Protein AF-A0AAV8XDF9-F1 (afdb_monomer_lite)

Organism: NCBI:txid1586634

Radius of gyration: 26.45 Å; chains: 1; bounding box: 62×45×67 Å

pLDDT: mean 81.75, std 11.83, range [53.84, 97.62]

Structure (mmCIF, N/CA/C/O backbone):
data_AF-A0AAV8XDF9-F1
#
_entry.id   AF-A0AAV8XDF9-F1
#
loop_
_atom_site.group_PDB
_atom_site.id
_atom_site.type_symbol
_atom_site.label_atom_id
_atom_site.label_alt_id
_atom_site.label_comp_id
_atom_site.label_asym_id
_atom_site.label_entity_id
_atom_site.label_seq_id
_atom_site.pdbx_PDB_ins_code
_atom_site.Cartn_x
_atom_site.Cartn_y
_atom_site.Cartn_z
_atom_site.occupancy
_atom_site.B_iso_or_equiv
_atom_site.auth_seq_id
_atom_site.auth_comp_id
_atom_site.auth_asym_id
_atom_site.auth_atom_id
_atom_site.pdbx_PDB_model_num
ATOM 1 N N . MET A 1 1 ? -19.903 24.863 44.325 1.00 54.72 1 MET A N 1
ATOM 2 C CA . MET A 1 1 ? -20.128 26.023 43.432 1.00 54.72 1 MET A CA 1
ATOM 3 C C . MET A 1 1 ? -18.917 26.132 42.519 1.00 54.72 1 MET A C 1
ATOM 5 O O . MET A 1 1 ? -17.814 25.913 43.004 1.00 54.72 1 MET A O 1
ATOM 9 N N . GLY A 1 2 ? -19.120 26.342 41.220 1.00 64.00 2 GLY A N 1
ATOM 10 C CA . GLY A 1 2 ? -18.062 26.521 40.225 1.00 64.00 2 GLY A CA 1
ATOM 11 C C . GLY A 1 2 ? -17.432 27.914 40.288 1.00 64.00 2 GLY A C 1
ATOM 12 O O . GLY A 1 2 ? -17.914 28.794 41.000 1.00 64.00 2 GLY A O 1
ATOM 13 N N . ARG A 1 3 ? -16.336 28.101 39.542 1.00 63.19 3 ARG A N 1
ATOM 14 C CA . ARG A 1 3 ? -15.512 29.327 39.533 1.00 63.19 3 ARG A CA 1
ATOM 15 C C . ARG A 1 3 ? -16.276 30.581 39.071 1.00 63.19 3 ARG A C 1
ATOM 17 O O . ARG A 1 3 ? -15.867 31.688 39.386 1.00 63.19 3 ARG A O 1
ATOM 24 N N . ASP A 1 4 ? -17.381 30.404 38.360 1.00 78.69 4 ASP A N 1
ATOM 25 C CA . ASP A 1 4 ? -18.276 31.450 37.854 1.00 78.69 4 ASP A CA 1
ATOM 26 C C . ASP A 1 4 ? -19.393 31.847 38.840 1.00 78.69 4 ASP A C 1
ATOM 28 O O . ASP A 1 4 ? -20.281 32.618 38.484 1.00 78.69 4 ASP A O 1
ATOM 32 N N . GLY A 1 5 ? -19.410 31.284 40.055 1.00 72.75 5 GLY A N 1
ATOM 33 C CA . GLY A 1 5 ? -20.409 31.580 41.090 1.00 72.75 5 GLY A CA 1
ATOM 34 C C . GLY A 1 5 ? -21.841 31.121 40.773 1.00 72.75 5 GLY A C 1
ATOM 35 O O . GLY A 1 5 ? -22.698 31.156 41.655 1.00 72.75 5 GLY A O 1
ATOM 36 N N . SER A 1 6 ? -22.101 30.646 39.553 1.00 72.19 6 SER A N 1
ATOM 37 C CA . SER A 1 6 ? -23.426 30.272 39.047 1.00 72.19 6 SER A CA 1
ATOM 38 C C . SER A 1 6 ? -23.541 28.777 38.749 1.00 72.19 6 SER A C 1
ATOM 40 O O . SER A 1 6 ? -24.598 28.181 38.976 1.00 72.19 6 SER A O 1
ATOM 42 N N . THR A 1 7 ? -22.454 28.120 38.334 1.00 67.88 7 THR A N 1
ATOM 43 C CA . THR A 1 7 ? -22.481 26.692 38.023 1.00 67.88 7 THR A CA 1
ATOM 44 C C . THR A 1 7 ? -22.510 25.861 39.308 1.00 67.88 7 THR A C 1
ATOM 46 O O . THR A 1 7 ? -21.574 25.851 40.114 1.00 67.88 7 THR A O 1
ATOM 49 N N . ARG A 1 8 ? -23.596 25.113 39.520 1.00 68.25 8 ARG A N 1
ATOM 50 C CA . ARG A 1 8 ? -23.726 24.142 40.617 1.00 68.25 8 ARG A CA 1
ATOM 51 C C . ARG A 1 8 ? -23.558 22.727 40.073 1.00 68.25 8 ARG A C 1
ATOM 53 O O . ARG A 1 8 ? -24.377 22.259 39.292 1.00 68.25 8 ARG A O 1
ATOM 60 N N . TRP A 1 9 ? -22.504 22.043 40.510 1.00 58.88 9 TRP A N 1
ATOM 61 C CA . TRP A 1 9 ? -22.304 20.623 40.227 1.00 58.88 9 TRP A CA 1
ATOM 62 C C . TRP A 1 9 ? -23.328 19.808 41.013 1.00 58.88 9 TRP A C 1
ATOM 64 O O . TRP A 1 9 ? -23.350 19.871 42.242 1.00 58.88 9 TRP A O 1
ATOM 74 N N . ASN A 1 10 ? -24.180 19.073 40.304 1.00 72.56 10 ASN A N 1
ATOM 75 C CA . ASN A 1 10 ? -25.165 18.179 40.895 1.00 72.56 10 ASN A CA 1
ATOM 76 C C . ASN A 1 10 ? -24.753 16.727 40.618 1.00 72.56 10 ASN A C 1
ATOM 78 O O . ASN A 1 10 ? -24.411 16.397 39.483 1.00 72.56 10 ASN A O 1
ATOM 82 N N . LYS A 1 11 ? -24.745 15.884 41.656 1.00 69.94 11 LYS A N 1
ATOM 83 C CA . LYS A 1 11 ? -24.453 14.447 41.532 1.00 69.94 11 LYS A CA 1
ATOM 84 C C . LYS A 1 11 ? -25.675 13.653 41.074 1.00 69.94 11 LYS A C 1
ATOM 86 O O . LYS A 1 11 ? -25.515 12.575 40.507 1.00 69.94 11 LYS A O 1
ATOM 91 N N . ASP A 1 12 ? -26.871 14.188 41.299 1.00 77.75 12 ASP A N 1
ATOM 92 C CA . ASP A 1 12 ? -28.110 13.507 40.965 1.00 77.75 12 ASP A CA 1
ATOM 93 C C . ASP A 1 12 ? -28.408 13.610 39.474 1.00 77.75 12 ASP A C 1
ATOM 95 O O . ASP A 1 12 ? -28.220 14.652 38.834 1.00 77.75 12 ASP A O 1
ATOM 99 N N . ARG A 1 13 ? -28.914 12.509 38.912 1.00 69.06 13 ARG A N 1
ATOM 100 C CA . ARG A 1 13 ? -29.317 12.471 37.508 1.00 69.06 13 ARG A CA 1
ATOM 101 C C . ARG A 1 13 ? -30.420 13.516 37.272 1.00 69.06 13 ARG A C 1
ATOM 103 O O . ARG A 1 13 ? -31.419 13.514 37.994 1.00 69.06 13 ARG A O 1
ATOM 110 N N . PRO A 1 14 ? -30.297 14.382 36.250 1.00 72.38 14 PRO A N 1
ATOM 111 C CA . PRO A 1 14 ? -31.343 15.343 35.935 1.00 72.38 14 PRO A CA 1
ATOM 112 C C . PRO A 1 14 ? -32.641 14.629 35.539 1.00 72.38 14 PRO A C 1
ATOM 114 O O . PRO A 1 14 ? -32.629 13.535 34.965 1.00 72.38 14 PRO A O 1
ATOM 117 N N . ARG A 1 15 ? -33.777 15.268 35.841 1.00 76.94 15 ARG A N 1
ATOM 118 C CA . ARG A 1 15 ? -35.112 14.768 35.486 1.00 76.94 15 ARG A CA 1
ATOM 119 C C . ARG A 1 15 ? -35.184 14.538 33.975 1.00 76.94 15 ARG A C 1
ATOM 121 O O . ARG A 1 15 ? -34.838 15.427 33.208 1.00 76.94 15 ARG A O 1
ATOM 128 N N . GLN A 1 16 ? -35.627 13.355 33.554 1.00 71.69 16 GLN A N 1
ATOM 129 C CA . GLN A 1 16 ? -35.612 12.964 32.138 1.00 71.69 16 GLN A CA 1
ATOM 130 C C . GLN A 1 16 ? -36.860 13.404 31.366 1.00 71.69 16 GLN A C 1
ATOM 132 O O . GLN A 1 16 ? -36.809 13.533 30.149 1.00 71.69 16 GLN A O 1
ATOM 137 N N . ASN A 1 17 ? -37.969 13.655 32.066 1.00 77.44 17 ASN A N 1
ATOM 138 C CA . ASN A 1 17 ? -39.252 14.018 31.464 1.00 77.44 17 ASN A CA 1
ATOM 139 C C . ASN A 1 17 ? -39.384 15.541 31.275 1.00 77.44 17 ASN A C 1
ATOM 141 O O . ASN A 1 17 ? -40.364 16.160 31.684 1.00 77.44 17 ASN A O 1
ATOM 145 N N . VAL A 1 18 ? -38.334 16.165 30.744 1.00 79.56 18 VAL A N 1
ATOM 146 C CA . VAL A 1 18 ? -38.281 17.600 30.447 1.00 79.56 18 VAL A CA 1
ATOM 147 C C . VAL A 1 18 ? -37.740 17.796 29.040 1.00 79.56 18 VAL A C 1
ATOM 149 O O . VAL A 1 18 ? -36.905 17.030 28.560 1.00 79.56 18 VAL A O 1
ATOM 152 N N . ARG A 1 19 ? -38.202 18.849 28.367 1.00 77.81 19 ARG A N 1
ATOM 153 C CA . ARG A 1 19 ? -37.697 19.222 27.045 1.00 77.81 19 ARG A CA 1
ATOM 154 C C . ARG A 1 19 ? -36.203 19.545 27.130 1.00 77.81 19 ARG A C 1
ATOM 156 O O . ARG A 1 19 ? -35.800 20.385 27.932 1.00 77.81 19 ARG A O 1
ATOM 163 N N . THR A 1 20 ? -35.390 18.929 26.271 1.00 72.25 20 THR A N 1
ATOM 164 C CA . THR A 1 20 ? -33.962 19.256 26.165 1.00 72.25 20 THR A CA 1
ATOM 165 C C . THR A 1 20 ? -33.792 20.731 25.771 1.00 72.25 20 THR A C 1
ATOM 167 O O . THR A 1 20 ? -34.373 21.149 24.759 1.00 72.25 20 THR A O 1
ATOM 170 N N . PRO A 1 21 ? -33.016 21.529 26.528 1.00 71.62 21 PRO A N 1
ATOM 171 C CA . PRO A 1 21 ? -32.791 22.938 26.219 1.00 71.62 21 PRO A CA 1
ATOM 172 C C . PRO A 1 21 ? -32.220 23.148 24.810 1.00 71.62 21 PRO A C 1
ATOM 174 O O . PRO A 1 21 ? -31.553 22.274 24.261 1.00 71.62 21 PRO A O 1
ATOM 177 N N . ASN A 1 22 ? -32.457 24.319 24.203 1.00 72.62 22 ASN A N 1
ATOM 178 C CA . ASN A 1 22 ? -31.918 24.636 22.869 1.00 72.62 22 ASN A CA 1
ATOM 179 C C . ASN A 1 22 ? -30.414 24.978 22.858 1.00 72.62 22 ASN A C 1
ATOM 181 O O . ASN A 1 22 ? -29.865 25.312 21.817 1.00 72.62 22 ASN A O 1
ATOM 185 N N . HIS A 1 23 ? -29.755 24.887 24.008 1.00 72.94 23 HIS A N 1
ATOM 186 C CA . HIS A 1 23 ? -28.323 25.084 24.198 1.00 72.94 23 HIS A CA 1
ATOM 187 C C . HIS A 1 23 ? -27.714 23.794 24.759 1.00 72.94 23 HIS A C 1
ATOM 189 O O . HIS A 1 23 ? -28.433 22.966 25.318 1.00 72.94 23 HIS A O 1
ATOM 195 N N . ASN A 1 24 ? -26.401 23.601 24.602 1.00 66.38 24 ASN A N 1
ATOM 196 C CA . ASN A 1 24 ? -25.688 22.398 25.061 1.00 66.38 24 ASN A CA 1
ATOM 197 C C . ASN A 1 24 ? -26.312 21.077 24.573 1.00 66.38 24 ASN A C 1
ATOM 199 O O . ASN A 1 24 ? -26.204 20.035 25.219 1.00 66.38 24 ASN A O 1
ATOM 203 N N . LYS A 1 25 ? -26.957 21.109 23.401 1.00 65.25 25 LYS A N 1
ATOM 204 C CA . LYS A 1 25 ? -27.396 19.904 22.704 1.00 65.25 25 LYS A CA 1
ATOM 205 C C . LYS A 1 25 ? -26.160 19.174 22.202 1.00 65.25 25 LYS A C 1
ATOM 207 O O . LYS A 1 25 ? -25.577 19.557 21.187 1.00 65.25 25 LYS A O 1
ATOM 212 N N . VAL A 1 26 ? -25.785 18.098 22.883 1.00 64.69 26 VAL A N 1
ATOM 213 C CA . VAL A 1 26 ? -24.855 17.117 22.323 1.00 64.69 26 VAL A CA 1
ATOM 214 C C . VAL A 1 26 ? -25.601 16.400 21.200 1.00 64.69 26 VAL A C 1
ATOM 216 O O . VAL A 1 26 ? -26.329 15.436 21.418 1.00 64.69 26 VAL A O 1
ATOM 219 N N . SER A 1 27 ? -25.517 16.967 19.998 1.00 61.25 27 SER A N 1
ATOM 220 C CA . SER A 1 27 ? -26.128 16.394 18.803 1.00 61.25 27 SER A CA 1
ATOM 221 C C . SER A 1 27 ? -25.432 15.088 18.426 1.00 61.25 27 SER A C 1
ATOM 223 O O . SER A 1 27 ? -24.256 14.875 18.718 1.00 61.25 27 SER A O 1
ATOM 225 N N . GLU A 1 28 ? -26.153 14.233 17.711 1.00 57.78 28 GLU A N 1
ATOM 226 C CA . GLU A 1 28 ? -25.726 12.927 17.195 1.00 57.78 28 GLU A CA 1
ATOM 227 C C . GLU A 1 28 ? -24.389 12.945 16.419 1.00 57.78 28 GLU A C 1
ATOM 229 O O . GLU A 1 28 ? -23.735 11.917 16.245 1.00 57.78 28 GLU A O 1
ATOM 234 N N . ARG A 1 29 ? -23.942 14.144 16.024 1.00 53.84 29 ARG A N 1
ATOM 235 C CA . ARG A 1 29 ? -22.624 14.459 15.464 1.00 53.84 29 ARG A CA 1
ATOM 236 C C . ARG A 1 29 ? -21.452 14.125 16.403 1.00 53.84 29 ARG A C 1
ATOM 238 O O . ARG A 1 29 ? -20.344 13.953 15.910 1.00 53.84 29 ARG A O 1
ATOM 245 N N . TYR A 1 30 ? -21.691 14.004 17.712 1.00 55.47 30 TYR A N 1
ATOM 246 C CA . TYR A 1 30 ? -20.697 13.632 18.733 1.00 55.47 30 TYR A CA 1
ATOM 247 C C . TYR A 1 30 ? -20.779 12.152 19.148 1.00 55.47 30 TYR A C 1
ATOM 249 O O . TYR A 1 30 ? -20.359 11.786 20.245 1.00 55.47 30 TYR A O 1
ATOM 257 N N . LYS A 1 31 ? -21.339 11.272 18.305 1.00 59.59 31 LYS A N 1
ATOM 258 C CA . LYS A 1 31 ? -21.225 9.822 18.517 1.00 59.59 31 LYS A CA 1
ATOM 259 C C . LYS A 1 31 ? -19.741 9.436 18.513 1.00 59.59 31 LYS A C 1
ATOM 261 O O . LYS A 1 31 ? -19.128 9.318 17.457 1.00 59.59 31 LYS A O 1
ATOM 266 N N . LEU A 1 32 ? -19.180 9.253 19.706 1.00 66.19 32 LEU A N 1
ATOM 267 C CA . LEU A 1 32 ? -17.877 8.641 19.940 1.00 66.19 32 LEU A CA 1
ATOM 268 C C . LEU A 1 32 ? -17.961 7.195 19.436 1.00 66.19 32 LEU A C 1
ATOM 270 O O . LEU A 1 32 ? -18.498 6.325 20.116 1.00 66.19 32 LEU A O 1
ATOM 274 N N . GLY A 1 33 ? -17.545 6.954 18.195 1.00 73.88 33 GLY A N 1
ATOM 275 C CA . GLY A 1 33 ? -17.639 5.628 17.603 1.00 73.88 33 GLY A CA 1
ATOM 276 C C . GLY A 1 33 ? -17.440 5.597 16.095 1.00 73.88 33 GLY A C 1
ATOM 277 O O . GLY A 1 33 ? -17.374 6.616 15.407 1.00 73.88 33 GLY A O 1
ATOM 278 N N . VAL A 1 34 ? -17.345 4.376 15.586 1.00 80.44 34 VAL A N 1
ATOM 279 C CA . VAL A 1 34 ? -17.136 4.092 14.170 1.00 80.44 34 VAL A CA 1
ATOM 280 C C . VAL A 1 34 ? -18.383 4.484 13.370 1.00 80.44 34 VAL A C 1
ATOM 282 O O . VAL A 1 34 ? -19.514 4.175 13.753 1.00 80.44 34 VAL A O 1
ATOM 285 N N . ARG A 1 35 ? -18.189 5.176 12.238 1.00 83.50 35 ARG A N 1
ATOM 286 C CA . ARG A 1 35 ? -19.292 5.547 11.335 1.00 83.50 35 ARG A CA 1
ATOM 287 C C . ARG A 1 35 ? -20.023 4.295 10.831 1.00 83.50 35 ARG A C 1
ATOM 289 O O . ARG A 1 35 ? -19.375 3.267 10.647 1.00 83.50 35 ARG A O 1
ATOM 296 N N . PRO A 1 36 ? -21.326 4.375 10.492 1.00 82.81 36 PRO A N 1
ATOM 297 C CA . PRO A 1 36 ? -22.100 3.213 10.040 1.00 82.81 36 PRO A CA 1
ATOM 298 C C . PRO A 1 36 ? -21.432 2.416 8.910 1.00 82.81 36 PRO A C 1
ATOM 300 O O . PRO A 1 36 ? -21.391 1.194 8.971 1.00 82.81 36 PRO A O 1
ATOM 303 N N . LYS A 1 37 ? -20.813 3.108 7.943 1.00 83.00 37 LYS A N 1
ATOM 304 C CA . LYS A 1 37 ? -20.082 2.498 6.817 1.00 83.00 37 LYS A CA 1
ATOM 305 C C . LYS A 1 37 ? -18.936 1.573 7.253 1.00 83.00 37 LYS A C 1
ATOM 307 O O . LYS A 1 37 ? -18.618 0.625 6.553 1.00 83.00 37 LYS A O 1
ATOM 312 N N . ALA A 1 38 ? -18.333 1.847 8.404 1.00 86.62 38 ALA A N 1
ATOM 313 C CA . ALA A 1 38 ? -17.195 1.115 8.943 1.00 86.62 38 ALA A CA 1
ATOM 314 C C . ALA A 1 38 ? -17.594 0.131 10.063 1.00 86.62 38 ALA A C 1
ATOM 316 O O . ALA A 1 38 ? -16.761 -0.629 10.541 1.00 86.62 38 ALA A O 1
ATOM 317 N N . LYS A 1 39 ? -18.877 0.094 10.456 1.00 86.94 39 LYS A N 1
ATOM 318 C CA . LYS A 1 39 ? -19.397 -0.768 11.534 1.00 86.94 39 LYS A CA 1
ATOM 319 C C . LYS A 1 39 ? -19.251 -2.268 11.237 1.00 86.94 39 LYS A C 1
ATOM 321 O O . LYS A 1 39 ? -19.265 -3.080 12.156 1.00 86.94 39 LYS A O 1
ATOM 326 N N . HIS A 1 40 ? -19.151 -2.625 9.959 1.00 88.69 40 HIS A N 1
ATOM 327 C CA . HIS A 1 40 ? -19.075 -4.010 9.500 1.00 88.69 40 HIS A CA 1
ATOM 328 C C . HIS A 1 40 ? -17.647 -4.508 9.264 1.00 88.69 40 HIS A C 1
ATOM 330 O O . HIS A 1 40 ? -17.491 -5.698 9.027 1.00 88.69 40 HIS A O 1
ATOM 336 N N . ALA A 1 41 ? -16.631 -3.642 9.356 1.00 92.06 41 ALA A N 1
ATOM 337 C CA . ALA A 1 41 ? -15.239 -4.065 9.267 1.00 92.06 41 ALA A CA 1
ATOM 338 C C . ALA A 1 41 ? -14.845 -4.782 10.564 1.00 92.06 41 ALA A C 1
ATOM 340 O O . ALA A 1 41 ? -14.689 -4.153 11.613 1.00 92.06 41 ALA A O 1
ATOM 341 N N . ARG A 1 42 ? -14.749 -6.111 10.500 1.00 92.81 42 ARG A N 1
ATOM 342 C CA . ARG A 1 42 ? -14.440 -6.986 11.641 1.00 92.81 42 ARG A CA 1
ATOM 343 C C . ARG A 1 42 ? -12.975 -7.387 11.684 1.00 92.81 42 ARG A C 1
ATOM 345 O O . ARG A 1 42 ? -12.492 -7.769 12.745 1.00 92.81 42 ARG A O 1
ATOM 352 N N . THR A 1 43 ? -12.276 -7.294 10.558 1.00 94.38 43 THR A N 1
ATOM 353 C CA . THR A 1 43 ? -10.849 -7.614 10.470 1.00 94.38 43 THR A CA 1
ATOM 354 C C . THR A 1 43 ? -10.006 -6.351 10.261 1.00 94.38 43 THR A C 1
ATOM 356 O O . THR A 1 43 ? -10.488 -5.376 9.675 1.00 94.38 43 THR A O 1
ATOM 359 N N . PRO A 1 44 ? -8.729 -6.343 10.691 1.00 91.00 44 PRO A N 1
ATOM 360 C CA . PRO A 1 44 ? -7.817 -5.233 10.408 1.00 91.00 44 PRO A CA 1
ATOM 361 C C . PRO A 1 44 ? -7.681 -4.947 8.909 1.00 91.00 44 PRO A C 1
ATOM 363 O O . PRO A 1 44 ? -7.604 -3.789 8.508 1.00 91.00 44 PRO A O 1
ATOM 366 N N . LEU A 1 45 ? -7.713 -5.992 8.075 1.00 90.56 45 LEU A N 1
ATOM 367 C CA . LEU A 1 45 ? -7.633 -5.861 6.622 1.00 90.56 45 LEU A CA 1
ATOM 368 C C . LEU A 1 45 ? -8.886 -5.198 6.035 1.00 90.56 45 LEU A C 1
ATOM 370 O O . LEU A 1 45 ? -8.768 -4.317 5.187 1.00 90.56 45 LEU A O 1
ATOM 374 N N . GLU A 1 46 ? -10.078 -5.567 6.511 1.00 91.94 46 GLU A N 1
ATOM 375 C CA . GLU A 1 46 ? -11.324 -4.890 6.130 1.00 91.94 46 GLU A CA 1
ATOM 376 C C . GLU A 1 46 ? -11.313 -3.424 6.560 1.00 91.94 46 GLU A C 1
ATOM 378 O O . GLU A 1 46 ? -11.694 -2.554 5.779 1.00 91.94 46 GLU A O 1
ATOM 383 N N . ALA A 1 47 ? -10.838 -3.137 7.776 1.00 92.56 47 ALA A N 1
ATOM 384 C CA . ALA A 1 47 ? -10.735 -1.774 8.281 1.00 92.56 47 ALA A CA 1
ATOM 385 C C . ALA A 1 47 ? -9.748 -0.938 7.452 1.00 92.56 47 ALA A C 1
ATOM 387 O O . ALA A 1 47 ? -10.055 0.201 7.102 1.00 92.56 47 ALA A O 1
ATOM 388 N N . LEU A 1 48 ? -8.600 -1.510 7.081 1.00 90.88 48 LEU A N 1
ATOM 389 C CA . LEU A 1 48 ? -7.621 -0.866 6.207 1.00 90.88 48 LEU A CA 1
ATOM 390 C C . LEU A 1 48 ? -8.182 -0.640 4.794 1.00 90.88 48 LEU A C 1
ATOM 392 O O . LEU A 1 48 ? -7.992 0.430 4.216 1.00 90.88 48 LEU A O 1
ATOM 396 N N . GLY A 1 49 ? -8.942 -1.602 4.263 1.00 91.75 49 GLY A N 1
ATOM 397 C CA . GLY A 1 49 ? -9.609 -1.503 2.962 1.00 91.75 49 GLY A CA 1
ATOM 398 C C . GLY A 1 49 ? -10.653 -0.382 2.871 1.00 91.75 49 GLY A C 1
ATOM 399 O O . GLY A 1 49 ? -10.992 0.052 1.771 1.00 91.75 49 GLY A O 1
ATOM 400 N N . LEU A 1 50 ? -11.136 0.145 4.003 1.00 92.06 50 LEU A N 1
ATOM 401 C CA . LEU A 1 50 ? -11.989 1.340 4.015 1.00 92.06 50 LEU A CA 1
ATOM 402 C C . LEU A 1 50 ? -11.225 2.611 3.624 1.00 92.06 50 LEU A C 1
ATOM 404 O O . LEU A 1 50 ? -11.833 3.531 3.075 1.00 92.06 50 LEU A O 1
ATOM 408 N N . PHE A 1 51 ? -9.924 2.664 3.918 1.00 90.38 51 PHE A N 1
ATOM 409 C CA . PHE A 1 51 ? -9.034 3.759 3.532 1.00 90.38 51 PHE A CA 1
ATOM 410 C C . PHE A 1 51 ? -8.418 3.505 2.153 1.00 90.38 51 PHE A C 1
ATOM 412 O O . PHE A 1 51 ? -8.363 4.410 1.325 1.00 90.38 51 PHE A O 1
ATOM 419 N N . LEU A 1 52 ? -8.013 2.260 1.891 1.00 92.31 52 LEU A N 1
ATOM 420 C CA . LEU A 1 52 ? -7.439 1.802 0.625 1.00 92.31 52 LEU A CA 1
ATOM 421 C C . LEU A 1 52 ? -8.521 1.171 -0.260 1.00 92.31 52 LEU A C 1
ATOM 423 O O . LEU A 1 52 ? -8.529 -0.038 -0.503 1.00 92.31 52 LEU A O 1
ATOM 427 N N . SER A 1 53 ? -9.470 1.993 -0.706 1.00 92.25 53 SER A N 1
ATOM 428 C CA . SER A 1 53 ? -10.584 1.528 -1.536 1.00 92.25 53 SER A CA 1
ATOM 429 C C . SER A 1 53 ? -10.107 0.996 -2.896 1.00 92.25 53 SER A C 1
ATOM 431 O O . SER A 1 53 ? -9.037 1.354 -3.383 1.00 92.25 53 SER A O 1
ATOM 433 N N . ASN A 1 54 ? -10.917 0.153 -3.546 1.00 92.56 54 ASN A N 1
ATOM 434 C CA . ASN A 1 54 ? -10.576 -0.367 -4.876 1.00 92.56 54 ASN A CA 1
ATOM 435 C C . ASN A 1 54 ? -10.388 0.751 -5.914 1.00 92.56 54 ASN A C 1
ATOM 437 O O . ASN A 1 54 ? -9.403 0.703 -6.634 1.00 92.56 54 ASN A O 1
ATOM 441 N N . ASP A 1 55 ? -11.253 1.772 -5.922 1.00 94.94 55 ASP A N 1
ATOM 442 C CA . ASP A 1 55 ? -11.132 2.939 -6.816 1.00 94.94 55 ASP A CA 1
ATOM 443 C C . ASP A 1 55 ? -9.824 3.713 -6.583 1.00 94.94 55 ASP A C 1
ATOM 445 O O . ASP A 1 55 ? -9.159 4.139 -7.523 1.00 94.94 55 ASP A O 1
ATOM 449 N N . PHE A 1 56 ? -9.414 3.859 -5.320 1.00 94.31 56 PHE A N 1
ATOM 450 C CA . PHE A 1 56 ? -8.137 4.482 -4.984 1.00 94.31 56 PHE A CA 1
ATOM 451 C C . PHE A 1 56 ? -6.954 3.664 -5.515 1.00 94.31 56 PHE A C 1
ATOM 453 O O . PHE A 1 56 ? -6.037 4.220 -6.116 1.00 94.31 56 PHE A O 1
ATOM 460 N N . LEU A 1 57 ? -6.987 2.343 -5.325 1.00 95.88 57 LEU A N 1
ATOM 461 C CA . LEU A 1 57 ? -5.939 1.446 -5.811 1.00 95.88 57 LEU A CA 1
ATOM 462 C C . LEU A 1 57 ? -5.886 1.396 -7.341 1.00 95.88 57 LEU A C 1
ATOM 464 O O . LEU A 1 57 ? -4.798 1.370 -7.902 1.00 95.88 57 LEU A O 1
ATOM 468 N N . GLU A 1 58 ? -7.036 1.404 -8.009 1.00 96.31 58 GLU A N 1
ATOM 469 C CA . GLU A 1 58 ? -7.135 1.422 -9.473 1.00 96.31 58 GLU A CA 1
ATOM 470 C C . GLU A 1 58 ? -6.530 2.704 -10.044 1.00 96.31 58 GLU A C 1
ATOM 472 O O . GLU A 1 58 ? -5.669 2.625 -10.913 1.00 96.31 58 GLU A O 1
ATOM 477 N N . LYS A 1 59 ? -6.813 3.867 -9.446 1.00 97.00 59 LYS A N 1
ATOM 478 C CA . LYS A 1 59 ? -6.144 5.121 -9.827 1.00 97.00 59 LYS A CA 1
ATOM 479 C C . LYS A 1 59 ? -4.628 5.054 -9.681 1.00 97.00 59 LYS A C 1
ATOM 481 O O . LYS A 1 59 ? -3.916 5.543 -10.553 1.00 97.00 59 LYS A O 1
ATOM 486 N N . ILE A 1 60 ? -4.119 4.467 -8.594 1.00 96.69 60 ILE A N 1
ATOM 487 C CA . ILE A 1 60 ? -2.670 4.287 -8.429 1.00 96.69 60 ILE A CA 1
ATOM 488 C C . ILE A 1 60 ? -2.115 3.429 -9.562 1.00 96.69 60 ILE A C 1
ATOM 490 O O . ILE A 1 60 ? -1.112 3.812 -10.159 1.00 96.69 60 ILE A O 1
ATOM 494 N N . VAL A 1 61 ? -2.758 2.300 -9.868 1.00 97.12 61 VAL A N 1
ATOM 495 C CA . VAL A 1 61 ? -2.332 1.408 -10.953 1.00 97.12 61 VAL A CA 1
ATOM 496 C C . VAL A 1 61 ? -2.310 2.158 -12.285 1.00 97.12 61 VAL A C 1
ATOM 498 O O . VAL A 1 61 ? -1.289 2.146 -12.966 1.00 97.12 61 VAL A O 1
ATOM 501 N N . ASP A 1 62 ? -3.380 2.876 -12.617 1.00 97.19 62 ASP A N 1
ATOM 502 C CA . ASP A 1 62 ? -3.519 3.585 -13.890 1.00 97.19 62 ASP A CA 1
ATOM 503 C C . ASP A 1 62 ? -2.433 4.650 -14.074 1.00 97.19 62 ASP A C 1
ATOM 505 O O . ASP A 1 62 ? -1.726 4.667 -15.084 1.00 97.19 62 ASP A O 1
ATOM 509 N N . TYR A 1 63 ? -2.245 5.521 -13.078 1.00 97.62 63 TYR A N 1
ATOM 510 C CA . TYR A 1 63 ? -1.231 6.573 -13.159 1.00 97.62 63 TYR A CA 1
ATOM 511 C C . TYR A 1 63 ? 0.192 6.014 -13.130 1.00 97.62 63 TYR A C 1
ATOM 513 O O . TYR A 1 63 ? 1.060 6.521 -13.843 1.00 97.62 63 TYR A O 1
ATOM 521 N N . THR A 1 64 ? 0.438 4.953 -12.359 1.00 96.69 64 THR A N 1
ATOM 522 C CA . THR A 1 64 ? 1.739 4.272 -12.350 1.00 96.69 64 THR A CA 1
ATOM 523 C C . THR A 1 64 ? 2.038 3.656 -13.712 1.00 96.69 64 THR A C 1
ATOM 525 O O . THR A 1 64 ? 3.134 3.849 -14.232 1.00 96.69 64 THR A O 1
ATOM 528 N N . ASN A 1 65 ? 1.059 2.998 -14.336 1.00 96.69 65 ASN A N 1
ATOM 529 C CA . ASN A 1 65 ? 1.213 2.409 -15.664 1.00 96.69 65 ASN A CA 1
ATOM 530 C C . ASN A 1 65 ? 1.490 3.466 -16.735 1.00 96.69 65 ASN A C 1
ATOM 532 O O . ASN A 1 65 ? 2.387 3.275 -17.549 1.00 96.69 65 ASN A O 1
ATOM 536 N N . ILE A 1 66 ? 0.827 4.626 -16.684 1.00 96.94 66 ILE A N 1
ATOM 537 C CA . ILE A 1 66 ? 1.153 5.759 -17.567 1.00 96.94 66 ILE A CA 1
ATOM 538 C C . ILE A 1 66 ? 2.621 6.186 -17.408 1.00 96.94 66 ILE A C 1
ATOM 540 O O . ILE A 1 66 ? 3.279 6.522 -18.392 1.00 96.94 66 ILE A O 1
ATOM 544 N N . CYS A 1 67 ? 3.146 6.207 -16.182 1.00 95.44 67 CYS A N 1
ATOM 545 C CA . CYS A 1 67 ? 4.551 6.528 -15.935 1.00 95.44 67 CYS A CA 1
ATOM 546 C C . CYS A 1 67 ? 5.494 5.435 -16.450 1.00 95.44 67 CYS A C 1
ATOM 548 O O . CYS A 1 67 ? 6.499 5.768 -17.075 1.00 95.44 67 CYS A O 1
ATOM 550 N N . ILE A 1 68 ? 5.157 4.160 -16.239 1.00 94.50 68 ILE A N 1
ATOM 551 C CA . ILE A 1 68 ? 5.930 3.011 -16.729 1.00 94.50 68 ILE A CA 1
ATOM 552 C C . ILE A 1 68 ? 6.040 3.055 -18.255 1.00 94.50 68 ILE A C 1
ATOM 554 O O . ILE A 1 68 ? 7.142 2.971 -18.785 1.00 94.50 68 ILE A O 1
ATOM 558 N N . GLU A 1 69 ? 4.933 3.281 -18.964 1.00 94.56 69 GLU A N 1
ATOM 559 C CA . GLU A 1 69 ? 4.924 3.402 -20.428 1.00 94.56 69 GLU A CA 1
ATOM 560 C C . GLU A 1 69 ? 5.860 4.513 -20.929 1.00 94.56 69 GLU A C 1
ATOM 562 O O . GLU A 1 69 ? 6.547 4.348 -21.935 1.00 94.56 69 GLU A O 1
ATOM 567 N N . LYS A 1 70 ? 5.949 5.636 -20.204 1.00 94.81 70 LYS A N 1
ATOM 568 C CA . LYS A 1 70 ? 6.848 6.746 -20.563 1.00 94.81 70 LYS A CA 1
ATOM 569 C C . LYS A 1 70 ? 8.325 6.400 -20.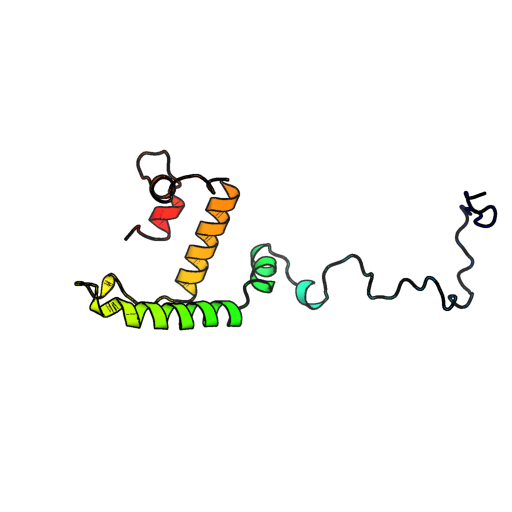403 1.00 94.81 70 LYS A C 1
ATOM 571 O O . LYS A 1 70 ? 9.138 6.892 -21.179 1.00 94.81 70 LYS A O 1
ATOM 576 N N . ILE A 1 71 ? 8.680 5.612 -19.389 1.00 93.94 71 ILE A N 1
ATOM 577 C CA . ILE A 1 71 ? 10.076 5.246 -19.109 1.00 93.94 71 ILE A CA 1
ATOM 578 C C . ILE A 1 71 ? 10.494 3.941 -19.783 1.00 93.94 71 ILE A C 1
ATOM 580 O O . ILE A 1 71 ? 11.691 3.711 -19.918 1.00 93.94 71 ILE A O 1
ATOM 584 N N . ARG A 1 72 ? 9.545 3.109 -20.234 1.00 93.06 72 ARG A N 1
ATOM 585 C CA . ARG A 1 72 ? 9.793 1.813 -20.886 1.00 93.06 72 ARG A CA 1
ATOM 586 C C . ARG A 1 72 ? 10.856 1.868 -21.993 1.00 93.06 72 ARG A C 1
ATOM 588 O O . ARG A 1 72 ? 11.697 0.974 -21.998 1.00 93.06 72 ARG A O 1
ATOM 595 N N . PRO A 1 73 ? 10.914 2.894 -22.868 1.00 93.88 73 PRO A N 1
ATOM 596 C CA . PRO A 1 73 ? 11.956 2.984 -23.896 1.00 93.88 73 PRO A CA 1
ATOM 597 C C . PRO A 1 73 ? 13.390 3.062 -23.351 1.00 93.88 73 PRO A C 1
ATOM 599 O O . PRO A 1 73 ? 14.334 2.790 -24.085 1.00 93.88 73 PRO A O 1
ATOM 602 N N . ASN A 1 74 ? 13.570 3.429 -22.078 1.00 94.00 74 ASN A N 1
ATOM 603 C CA . ASN A 1 74 ? 14.884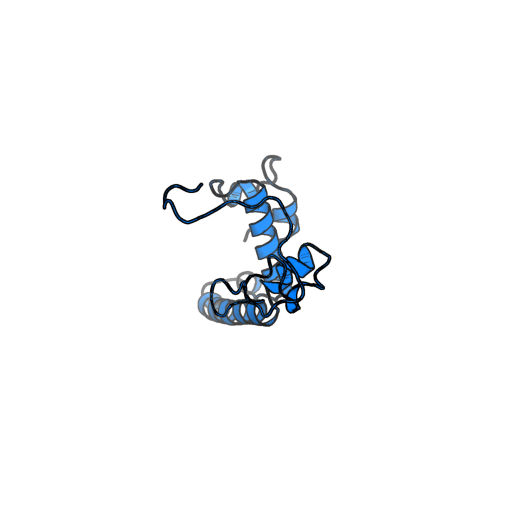 3.536 -21.443 1.00 94.00 74 ASN A CA 1
ATOM 604 C C . ASN A 1 74 ? 15.441 2.178 -20.989 1.00 94.00 74 ASN A C 1
ATOM 606 O O . ASN A 1 74 ? 16.598 2.104 -20.578 1.00 94.00 74 ASN A O 1
ATOM 610 N N . PHE A 1 75 ? 14.637 1.113 -21.035 1.00 90.00 75 PHE A N 1
ATOM 611 C CA . PHE A 1 75 ? 15.024 -0.213 -20.568 1.00 90.00 75 PHE A CA 1
ATOM 612 C C . PHE A 1 75 ? 15.313 -1.139 -21.747 1.00 90.00 75 PHE A C 1
ATOM 614 O O . PHE A 1 75 ? 14.528 -1.254 -22.684 1.00 90.00 75 PHE A O 1
ATOM 621 N N . ALA A 1 76 ? 16.444 -1.844 -21.681 1.00 87.81 76 ALA A N 1
ATOM 622 C CA . ALA A 1 76 ? 16.837 -2.806 -22.711 1.00 87.81 76 ALA A CA 1
ATOM 623 C C . ALA A 1 76 ? 15.982 -4.085 -22.686 1.00 87.81 76 ALA A C 1
ATOM 625 O O . ALA A 1 76 ? 15.886 -4.785 -23.693 1.00 87.81 76 ALA A O 1
ATOM 626 N N . ARG A 1 77 ? 15.386 -4.418 -21.534 1.00 87.75 77 ARG A N 1
ATOM 627 C CA . ARG A 1 77 ? 14.537 -5.598 -21.355 1.00 87.75 77 ARG A CA 1
ATOM 628 C C . ARG A 1 77 ? 13.121 -5.158 -21.024 1.00 87.75 77 ARG A C 1
ATOM 630 O O . ARG A 1 77 ? 12.906 -4.411 -20.079 1.00 87.75 77 ARG A O 1
ATOM 637 N N . GLU A 1 78 ? 12.154 -5.712 -21.746 1.00 82.38 78 GLU A N 1
ATOM 638 C CA . GLU A 1 78 ? 10.728 -5.433 -21.540 1.00 82.38 78 GLU A CA 1
ATOM 639 C C . GLU A 1 78 ? 10.268 -5.746 -20.108 1.00 82.38 78 GLU A C 1
ATOM 641 O O . GLU A 1 78 ? 9.495 -4.994 -19.517 1.00 82.38 78 GLU A O 1
ATOM 646 N N . ARG A 1 79 ? 10.815 -6.818 -19.517 1.00 85.88 79 ARG A N 1
ATOM 647 C CA . ARG A 1 79 ? 10.477 -7.260 -18.158 1.00 85.88 79 ARG A CA 1
ATOM 648 C C . ARG A 1 79 ? 10.796 -6.226 -17.069 1.00 85.88 79 ARG A C 1
ATOM 650 O O . ARG A 1 79 ? 10.179 -6.265 -16.013 1.00 85.88 79 ARG A O 1
ATOM 657 N N . ASP A 1 80 ? 11.753 -5.331 -17.321 1.00 85.31 80 ASP A N 1
ATOM 658 C CA . ASP A 1 80 ? 12.216 -4.346 -16.338 1.00 85.31 80 ASP A CA 1
ATOM 659 C C . ASP A 1 80 ? 11.256 -3.131 -16.270 1.00 85.31 80 ASP A C 1
ATOM 661 O O . ASP A 1 80 ? 11.358 -2.305 -15.367 1.00 85.31 80 ASP A O 1
ATOM 665 N N . ALA A 1 81 ? 10.289 -3.035 -17.198 1.00 89.62 81 ALA A N 1
ATOM 666 C CA . ALA A 1 81 ? 9.275 -1.978 -17.264 1.00 89.62 81 ALA A CA 1
ATOM 667 C C . ALA A 1 81 ? 7.879 -2.528 -17.635 1.00 89.62 81 ALA A C 1
ATOM 669 O O . ALA A 1 81 ? 7.179 -1.995 -18.511 1.00 89.62 81 ALA A O 1
ATOM 670 N N . LEU A 1 82 ? 7.470 -3.612 -16.968 1.00 91.94 82 LEU A N 1
ATOM 671 C CA . LEU A 1 82 ? 6.123 -4.175 -17.085 1.00 91.94 82 LEU A CA 1
ATOM 672 C C . LEU A 1 82 ? 5.094 -3.310 -16.361 1.00 91.94 82 LEU A C 1
ATOM 674 O O . LEU A 1 82 ? 5.376 -2.738 -15.311 1.00 91.94 82 LEU A O 1
ATOM 678 N N . CYS A 1 83 ? 3.886 -3.241 -16.919 1.00 92.25 83 CYS A N 1
ATOM 679 C CA . CYS A 1 83 ? 2.757 -2.617 -16.240 1.00 92.25 83 CYS A CA 1
ATOM 680 C C . CYS A 1 83 ? 2.467 -3.327 -14.920 1.00 92.25 83 CYS A C 1
ATOM 682 O O . CYS A 1 83 ? 2.492 -4.554 -14.844 1.00 92.25 83 CYS A O 1
ATOM 684 N N . THR A 1 84 ? 2.130 -2.541 -13.906 1.00 93.81 84 THR A N 1
ATOM 685 C CA . THR A 1 84 ? 1.782 -3.046 -12.592 1.00 93.81 84 THR A CA 1
ATOM 686 C C . THR A 1 84 ? 0.304 -3.409 -12.477 1.00 93.81 84 THR A C 1
ATOM 688 O O . THR A 1 84 ? -0.560 -2.865 -13.177 1.00 93.81 84 THR A O 1
ATOM 691 N N . SER A 1 85 ? 0.005 -4.323 -11.556 1.00 94.56 85 SER A N 1
ATOM 692 C CA . SER A 1 85 ? -1.349 -4.755 -11.216 1.00 94.56 85 SER A CA 1
ATOM 693 C C . SER A 1 85 ? -1.786 -4.291 -9.824 1.00 94.56 85 SER A C 1
ATOM 695 O O . SER A 1 85 ? -0.987 -3.980 -8.941 1.00 94.56 85 SER A O 1
ATOM 697 N N . LYS A 1 86 ? -3.100 -4.327 -9.564 1.00 94.25 86 LYS A N 1
ATOM 698 C CA . LYS A 1 86 ? -3.641 -4.030 -8.225 1.00 94.25 86 LYS A CA 1
ATOM 699 C C . LYS A 1 86 ? -3.066 -4.949 -7.139 1.00 94.25 86 LYS A C 1
ATOM 701 O O . LYS A 1 86 ? -2.978 -4.536 -5.984 1.00 94.25 86 LYS A O 1
ATOM 706 N N . LEU A 1 87 ? -2.720 -6.191 -7.483 1.00 93.06 87 LEU A N 1
ATOM 707 C CA . LEU A 1 87 ? -2.138 -7.140 -6.534 1.00 93.06 87 LEU A CA 1
ATOM 708 C C . LEU A 1 87 ? -0.735 -6.695 -6.119 1.00 93.06 87 LEU A C 1
ATOM 710 O O . LEU A 1 87 ? -0.446 -6.662 -4.928 1.00 93.06 87 LEU A O 1
ATOM 714 N N . GLU A 1 88 ? 0.086 -6.279 -7.077 1.00 92.50 88 GLU A N 1
ATOM 715 C CA . GLU A 1 88 ? 1.439 -5.776 -6.824 1.00 92.50 88 GLU A CA 1
ATOM 716 C C . GLU A 1 88 ? 1.419 -4.476 -6.019 1.00 92.50 88 GLU A C 1
ATOM 718 O O . GLU A 1 88 ? 2.129 -4.364 -5.024 1.00 92.50 88 GLU A O 1
ATOM 723 N N . ILE A 1 89 ? 0.530 -3.531 -6.347 1.00 95.00 89 ILE A N 1
ATOM 724 C CA . ILE A 1 89 ? 0.365 -2.309 -5.543 1.00 95.00 89 ILE A CA 1
ATOM 725 C C . ILE A 1 89 ? -0.035 -2.646 -4.099 1.00 95.00 89 ILE A C 1
ATOM 727 O O . ILE A 1 89 ? 0.502 -2.066 -3.155 1.00 95.00 89 ILE A O 1
ATOM 731 N N . LYS A 1 90 ? -0.940 -3.612 -3.891 1.00 93.00 90 LYS A N 1
ATOM 732 C CA . LYS A 1 90 ? -1.282 -4.085 -2.538 1.00 93.00 90 LYS A CA 1
ATOM 733 C C . LYS A 1 90 ? -0.094 -4.747 -1.840 1.00 93.00 90 LYS A C 1
ATOM 735 O O . LYS A 1 90 ? 0.077 -4.533 -0.642 1.00 93.00 90 LYS A O 1
ATOM 740 N N . ALA A 1 91 ? 0.708 -5.524 -2.563 1.00 92.56 91 ALA A N 1
ATOM 741 C CA . ALA A 1 91 ? 1.901 -6.172 -2.033 1.00 92.56 91 ALA A CA 1
ATOM 742 C C . ALA A 1 91 ? 2.931 -5.133 -1.560 1.00 92.56 91 ALA A C 1
ATOM 744 O O . ALA A 1 91 ? 3.379 -5.199 -0.417 1.00 92.56 91 ALA A O 1
ATOM 745 N N . ILE A 1 92 ? 3.208 -4.110 -2.375 1.00 91.69 92 ILE A N 1
ATOM 746 C CA . ILE A 1 92 ? 4.114 -3.004 -2.027 1.00 91.69 92 ILE A CA 1
ATOM 747 C C . ILE A 1 92 ? 3.595 -2.219 -0.818 1.00 91.69 92 ILE A C 1
ATOM 749 O O . ILE A 1 92 ? 4.358 -1.930 0.102 1.00 91.69 92 ILE A O 1
ATOM 753 N N . LEU A 1 93 ? 2.297 -1.902 -0.765 1.00 92.31 93 LEU A N 1
ATOM 754 C CA . LEU A 1 93 ? 1.702 -1.237 0.402 1.00 92.31 93 LEU A CA 1
ATOM 755 C C . LEU A 1 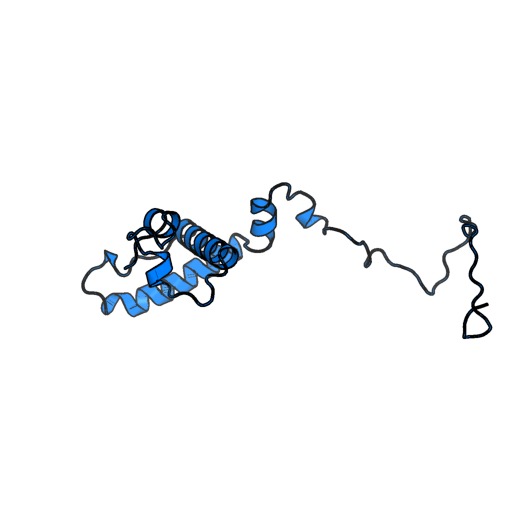93 ? 1.800 -2.101 1.671 1.00 92.31 93 LEU A C 1
ATOM 757 O O . LEU A 1 93 ? 1.998 -1.569 2.763 1.00 92.31 93 LEU A O 1
ATOM 761 N N . GLY A 1 94 ? 1.697 -3.425 1.533 1.00 90.75 94 GLY A N 1
ATOM 762 C CA . GLY A 1 94 ? 1.928 -4.380 2.616 1.00 90.75 94 GLY A CA 1
ATOM 763 C C . GLY A 1 94 ? 3.376 -4.372 3.110 1.00 90.75 94 GLY A C 1
ATOM 764 O O . GLY A 1 94 ? 3.605 -4.289 4.317 1.00 90.75 94 GLY A O 1
ATOM 765 N N . LEU A 1 95 ? 4.349 -4.376 2.194 1.00 89.94 95 LEU A N 1
ATOM 766 C CA . LEU A 1 95 ? 5.770 -4.245 2.530 1.00 89.94 95 LEU A CA 1
ATOM 767 C C . LEU A 1 95 ? 6.068 -2.909 3.217 1.00 89.94 95 LEU A C 1
ATOM 769 O O . LEU A 1 95 ? 6.768 -2.879 4.226 1.00 89.94 95 LEU A O 1
ATOM 773 N N . LEU A 1 96 ? 5.475 -1.811 2.741 1.00 89.12 96 LEU A N 1
ATOM 774 C CA . LEU A 1 96 ? 5.616 -0.493 3.361 1.00 89.12 96 LEU A CA 1
ATOM 775 C C . LEU A 1 96 ? 5.045 -0.468 4.786 1.00 89.12 96 LEU A C 1
ATOM 777 O O . LEU A 1 96 ? 5.649 0.108 5.692 1.00 89.12 96 LEU A O 1
ATOM 781 N N . TYR A 1 97 ? 3.901 -1.121 5.003 1.00 89.25 97 TYR A N 1
ATOM 782 C CA . TYR A 1 97 ? 3.324 -1.267 6.335 1.00 89.25 97 TYR A CA 1
ATOM 783 C C . TYR A 1 97 ? 4.259 -2.055 7.266 1.00 89.25 97 TYR A C 1
ATOM 785 O O . TYR A 1 97 ? 4.520 -1.611 8.384 1.00 89.25 97 TYR A O 1
ATOM 793 N N . LEU A 1 98 ? 4.819 -3.176 6.796 1.00 87.31 98 LEU A N 1
ATOM 794 C CA . LEU A 1 98 ? 5.786 -3.977 7.555 1.00 87.31 98 LEU A CA 1
ATOM 795 C C . LEU A 1 98 ? 7.071 -3.201 7.864 1.00 87.31 98 LEU A C 1
ATOM 797 O O . LEU A 1 98 ? 7.541 -3.245 9.000 1.00 87.31 98 LEU A O 1
ATOM 801 N N . ALA A 1 99 ? 7.596 -2.435 6.905 1.00 85.56 99 ALA A N 1
ATOM 802 C CA . ALA A 1 99 ? 8.754 -1.567 7.115 1.00 85.56 99 ALA A CA 1
ATOM 803 C C . ALA A 1 99 ? 8.487 -0.523 8.214 1.00 85.56 99 ALA A C 1
ATOM 805 O O . ALA A 1 99 ? 9.339 -0.278 9.072 1.00 85.56 99 ALA A O 1
ATOM 806 N N . GLY A 1 100 ? 7.280 0.055 8.232 1.00 85.00 100 GLY A N 1
ATOM 807 C CA . GLY A 1 100 ? 6.840 0.973 9.282 1.00 85.00 100 GLY A CA 1
ATOM 808 C C . GLY A 1 100 ? 6.744 0.309 10.659 1.00 85.00 100 GLY A C 1
ATOM 809 O O . GLY A 1 100 ? 7.195 0.883 11.650 1.00 85.00 100 GLY A O 1
ATOM 810 N N . VAL A 1 101 ? 6.214 -0.918 10.729 1.00 84.56 101 VAL A N 1
ATOM 811 C CA . VAL A 1 101 ? 6.144 -1.708 11.975 1.00 84.56 101 VAL A CA 1
ATOM 812 C C . VAL A 1 101 ? 7.539 -2.049 12.499 1.00 84.56 101 VAL A C 1
ATOM 814 O O . VAL A 1 101 ? 7.785 -1.929 13.700 1.00 84.56 101 VAL A O 1
ATOM 817 N N . ALA A 1 102 ? 8.468 -2.399 11.608 1.00 79.69 102 ALA A N 1
ATOM 818 C CA . ALA A 1 102 ? 9.863 -2.669 11.947 1.00 79.69 102 ALA A CA 1
ATOM 819 C C . ALA A 1 102 ? 10.640 -1.412 12.398 1.00 79.69 102 ALA A C 1
ATOM 821 O O . ALA A 1 102 ? 11.785 -1.527 12.824 1.00 79.69 102 ALA A O 1
ATOM 822 N N . LYS A 1 103 ? 10.025 -0.214 12.347 1.00 76.12 103 LYS A N 1
ATOM 823 C CA . LYS A 1 103 ? 10.665 1.097 12.588 1.00 76.12 103 LYS A CA 1
ATOM 824 C C . LYS A 1 103 ? 11.877 1.348 11.687 1.00 76.12 103 LYS A C 1
ATOM 826 O O . LYS A 1 103 ? 12.740 2.164 12.002 1.00 76.12 103 LYS A O 1
ATOM 831 N N . SER A 1 104 ? 11.901 0.703 10.529 1.00 67.81 104 SER A N 1
ATOM 832 C CA . SER A 1 104 ? 12.991 0.770 9.561 1.00 67.81 104 SER A CA 1
ATOM 833 C C . SER A 1 104 ? 12.878 1.983 8.634 1.00 67.81 104 SER A C 1
ATOM 835 O O . SER A 1 104 ? 13.418 1.980 7.536 1.00 67.81 104 SER A O 1
ATOM 837 N N . SER A 1 105 ? 12.193 3.050 9.059 1.00 65.94 105 SER A N 1
ATOM 838 C CA . SER A 1 105 ? 12.000 4.264 8.251 1.00 65.94 105 SER A CA 1
ATOM 839 C C . SER A 1 105 ? 13.304 5.002 7.935 1.00 65.94 105 SER A C 1
ATOM 841 O O . SER A 1 105 ? 13.334 5.809 7.012 1.00 65.94 105 SER A O 1
ATOM 843 N N . HIS A 1 106 ? 14.360 4.749 8.712 1.00 65.06 106 HIS A N 1
ATOM 844 C CA . HIS A 1 106 ? 15.703 5.312 8.528 1.00 65.06 106 HIS A CA 1
ATOM 845 C C . HIS A 1 106 ? 16.720 4.293 7.998 1.00 65.06 106 HIS A C 1
ATOM 847 O O . HIS A 1 106 ? 17.891 4.628 7.846 1.00 65.06 106 HIS A O 1
ATOM 853 N N . VAL A 1 107 ? 16.289 3.053 7.767 1.00 67.44 107 VAL A N 1
ATOM 854 C CA . VAL A 1 107 ? 17.141 1.962 7.295 1.00 67.44 107 VAL A CA 1
ATOM 855 C C . VAL A 1 107 ? 17.150 1.988 5.770 1.00 67.44 107 VAL A C 1
ATOM 857 O O . VAL A 1 107 ? 16.148 2.348 5.146 1.00 67.44 107 VAL A O 1
ATOM 860 N N . ASN A 1 108 ? 18.286 1.648 5.161 1.00 70.00 108 ASN A N 1
ATOM 861 C CA . ASN A 1 108 ? 18.370 1.603 3.712 1.00 70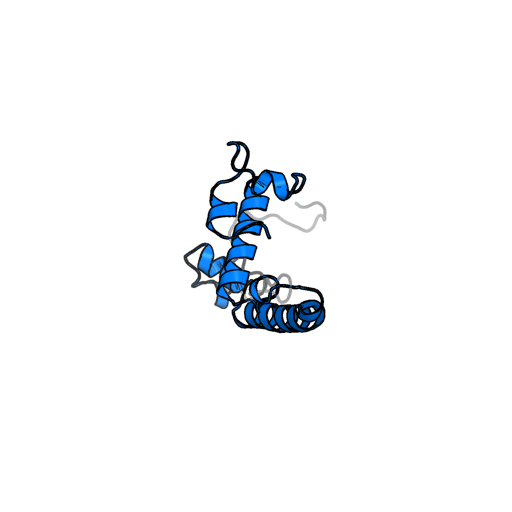.00 108 ASN A CA 1
ATOM 862 C C . ASN A 1 108 ? 17.410 0.525 3.186 1.00 70.00 108 ASN A C 1
ATOM 864 O O . ASN A 1 108 ? 17.285 -0.555 3.761 1.00 70.00 108 ASN A O 1
ATOM 868 N N . ILE A 1 109 ? 16.738 0.808 2.072 1.00 71.06 109 ILE A N 1
ATOM 869 C CA . ILE A 1 109 ? 15.871 -0.158 1.393 1.00 71.06 109 ILE A CA 1
ATOM 870 C C . ILE A 1 109 ? 16.671 -1.426 1.056 1.00 71.06 109 ILE A C 1
ATOM 872 O O . ILE A 1 109 ? 16.144 -2.525 1.179 1.00 71.06 109 ILE A O 1
ATOM 876 N N . CYS A 1 110 ? 17.958 -1.294 0.720 1.00 68.62 110 CYS A N 1
ATOM 877 C CA . CYS A 1 110 ? 18.845 -2.436 0.489 1.00 68.62 110 CYS A CA 1
ATOM 878 C C . CYS A 1 110 ? 18.967 -3.356 1.711 1.00 68.62 110 CYS A C 1
ATOM 880 O O . CYS A 1 110 ? 18.953 -4.573 1.553 1.00 68.62 110 CYS A O 1
ATOM 882 N N . ASP A 1 111 ? 19.012 -2.794 2.920 1.00 72.88 111 ASP A N 1
ATOM 883 C CA . ASP A 1 111 ? 19.158 -3.577 4.150 1.00 72.88 111 ASP A CA 1
ATOM 884 C C . ASP A 1 111 ? 17.865 -4.348 4.466 1.00 72.88 111 ASP A C 1
ATOM 886 O O . ASP A 1 111 ? 17.908 -5.441 5.022 1.00 72.88 111 ASP A O 1
ATOM 890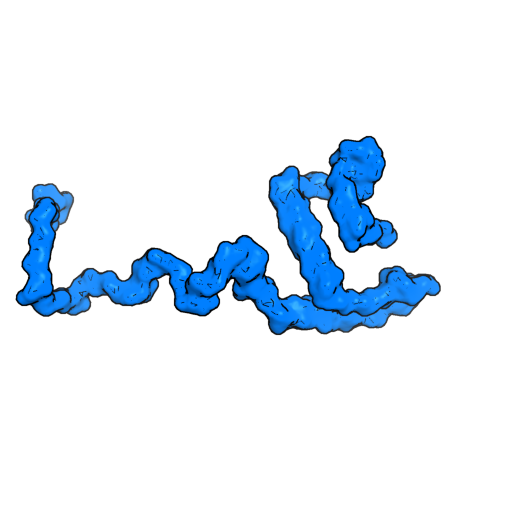 N N . LEU A 1 112 ? 16.699 -3.827 4.058 1.00 74.88 112 LEU A N 1
ATOM 891 C CA . LEU A 1 112 ? 15.418 -4.536 4.193 1.00 74.88 112 LEU A CA 1
ATOM 892 C C . LEU A 1 112 ? 15.347 -5.795 3.318 1.00 74.88 112 LEU A C 1
ATOM 894 O O . LEU A 1 112 ? 14.700 -6.768 3.706 1.00 74.88 112 LEU A O 1
ATOM 898 N N . TRP A 1 113 ? 16.015 -5.774 2.163 1.00 76.94 113 TRP A N 1
ATOM 899 C CA . TRP A 1 113 ? 16.090 -6.880 1.202 1.00 76.94 113 TRP A CA 1
ATOM 900 C C . TRP A 1 113 ? 17.337 -7.759 1.370 1.00 76.94 113 TRP A C 1
ATOM 902 O O . TRP A 1 113 ? 17.557 -8.662 0.561 1.00 76.94 113 TRP A O 1
ATOM 912 N N . ALA A 1 114 ? 18.153 -7.515 2.397 1.00 75.56 114 ALA A N 1
ATOM 913 C CA . ALA A 1 114 ? 19.381 -8.261 2.613 1.00 75.56 114 ALA A CA 1
ATOM 914 C C . ALA A 1 114 ? 19.088 -9.726 2.986 1.00 75.56 114 ALA A C 1
ATOM 916 O O . ALA A 1 114 ? 18.345 -10.021 3.918 1.00 75.56 114 ALA A O 1
ATOM 917 N N . THR A 1 115 ? 19.695 -10.663 2.258 1.00 73.06 115 THR A N 1
ATOM 918 C CA . THR A 1 115 ? 19.608 -12.115 2.516 1.00 73.06 115 THR A CA 1
ATOM 919 C C . THR A 1 115 ? 20.720 -12.631 3.434 1.00 73.06 115 THR A C 1
ATOM 921 O O . THR A 1 115 ? 20.878 -13.835 3.606 1.00 73.06 115 THR A O 1
ATOM 924 N N . ASP A 1 116 ? 21.520 -11.737 4.012 1.00 73.12 116 ASP A N 1
ATOM 925 C CA . ASP A 1 116 ? 22.651 -12.042 4.899 1.00 73.12 116 ASP A CA 1
ATOM 926 C C . ASP A 1 116 ? 22.236 -12.309 6.362 1.00 73.12 116 ASP A C 1
ATOM 928 O O . ASP A 1 116 ? 23.087 -12.450 7.239 1.00 73.12 116 ASP A O 1
ATOM 932 N N . GLY A 1 117 ? 20.928 -12.410 6.621 1.00 64.50 117 GLY A N 1
ATOM 933 C CA . GLY A 1 117 ? 20.342 -12.657 7.941 1.00 64.50 117 GLY A CA 1
ATOM 934 C C . GLY A 1 117 ? 19.998 -11.392 8.730 1.00 64.50 117 GLY A C 1
ATOM 935 O O . GLY A 1 117 ? 19.438 -11.502 9.820 1.00 64.50 117 GLY A O 1
ATOM 936 N N . MET A 1 118 ? 20.302 -10.204 8.195 1.00 66.25 118 MET A N 1
ATOM 937 C CA . MET A 1 118 ? 19.946 -8.914 8.802 1.00 66.25 118 MET A CA 1
ATOM 938 C C . MET A 1 118 ? 18.673 -8.297 8.202 1.00 66.25 118 MET A C 1
ATOM 940 O O . MET A 1 118 ? 18.068 -7.423 8.827 1.00 66.25 118 MET A O 1
ATOM 944 N N . GLY A 1 119 ? 18.263 -8.745 7.011 1.00 67.81 119 GLY A N 1
ATOM 945 C CA . GLY A 1 119 ? 17.038 -8.308 6.346 1.00 67.81 119 GLY A CA 1
ATOM 946 C C . GLY A 1 119 ? 15.789 -9.079 6.775 1.00 67.81 119 GLY A C 1
ATOM 947 O O . GLY A 1 119 ? 15.825 -10.010 7.580 1.00 67.81 119 GLY A O 1
ATOM 948 N N . LEU A 1 120 ? 14.640 -8.663 6.241 1.00 75.19 120 LEU A N 1
ATOM 949 C CA . LEU A 1 120 ? 13.353 -9.311 6.487 1.00 75.19 120 LEU A CA 1
ATOM 950 C C . LEU A 1 120 ? 13.030 -10.227 5.308 1.00 75.19 120 LEU A C 1
ATOM 952 O O . LEU A 1 120 ? 12.626 -9.735 4.259 1.00 75.19 120 LEU A O 1
ATOM 956 N N . ASP A 1 121 ? 13.109 -11.547 5.496 1.00 81.06 121 ASP A N 1
ATOM 957 C CA . ASP A 1 121 ? 12.903 -12.564 4.440 1.00 81.06 121 ASP A CA 1
ATOM 958 C C . ASP A 1 121 ? 11.607 -12.391 3.624 1.00 81.06 121 ASP A C 1
ATOM 960 O O . ASP A 1 121 ? 11.514 -12.789 2.463 1.00 81.06 121 ASP A O 1
ATOM 964 N N . ILE A 1 122 ? 10.593 -11.759 4.219 1.00 83.12 122 ILE A N 1
ATOM 965 C CA . ILE A 1 122 ? 9.309 -11.453 3.577 1.00 83.12 122 ILE A CA 1
ATOM 966 C C . ILE A 1 122 ? 9.480 -10.502 2.379 1.00 83.12 122 ILE A C 1
ATOM 968 O O . ILE A 1 122 ? 8.727 -10.596 1.414 1.00 83.12 122 ILE A O 1
ATOM 972 N N . PHE A 1 123 ? 10.457 -9.598 2.410 1.00 83.44 123 PHE A N 1
ATOM 973 C CA . PHE A 1 123 ? 10.679 -8.599 1.366 1.00 83.44 123 PHE A CA 1
ATOM 974 C C . PHE A 1 123 ? 11.097 -9.229 0.029 1.00 83.44 123 PHE A C 1
ATOM 976 O O . PHE A 1 123 ? 10.339 -9.081 -0.935 1.00 83.44 123 PHE A O 1
ATOM 983 N N . PRO A 1 124 ? 12.205 -9.996 -0.053 1.00 83.06 124 PRO A N 1
ATOM 984 C CA . PRO A 1 124 ? 12.587 -10.684 -1.285 1.00 83.06 124 PRO A CA 1
ATOM 985 C C . PRO A 1 124 ? 11.588 -11.774 -1.698 1.00 83.06 124 PRO A C 1
ATOM 987 O O . PRO A 1 124 ? 11.473 -12.067 -2.886 1.00 83.06 124 PRO A O 1
ATOM 990 N N . ALA A 1 125 ? 10.839 -12.355 -0.752 1.00 84.44 125 ALA A N 1
ATOM 991 C CA . ALA A 1 125 ? 9.805 -13.344 -1.061 1.00 84.44 125 ALA A CA 1
ATOM 992 C C . ALA A 1 125 ? 8.569 -12.738 -1.750 1.00 84.44 125 ALA A C 1
ATOM 994 O O . ALA A 1 125 ? 7.928 -13.407 -2.559 1.00 84.44 125 ALA A O 1
ATOM 995 N N . VAL A 1 126 ? 8.214 -11.491 -1.424 1.00 85.06 126 VAL A N 1
ATOM 996 C CA . VAL A 1 126 ? 7.044 -10.804 -1.995 1.00 85.06 126 VAL A CA 1
ATOM 997 C C . VAL A 1 126 ? 7.391 -10.089 -3.300 1.00 85.06 126 VAL A C 1
ATOM 999 O O . VAL A 1 126 ? 6.586 -10.101 -4.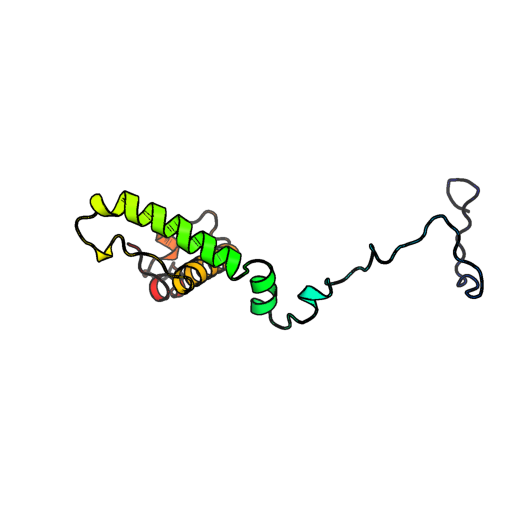231 1.00 85.06 126 VAL A O 1
ATOM 1002 N N . MET A 1 127 ? 8.563 -9.458 -3.383 1.00 83.69 127 MET A N 1
ATOM 1003 C CA . MET A 1 127 ? 9.001 -8.741 -4.580 1.00 83.69 127 MET A CA 1
ATOM 1004 C C . MET A 1 127 ? 10.525 -8.769 -4.697 1.00 83.69 127 MET A C 1
ATOM 1006 O O . MET A 1 127 ? 11.231 -8.498 -3.728 1.00 83.69 127 MET A O 1
ATOM 1010 N N . SER A 1 128 ? 11.050 -9.051 -5.890 1.00 81.50 128 SER A N 1
ATOM 1011 C CA . SER A 1 128 ? 12.490 -8.967 -6.146 1.00 81.50 128 SER A CA 1
ATOM 1012 C C . SER A 1 128 ? 12.960 -7.512 -6.170 1.00 81.50 128 SER A C 1
ATOM 1014 O O . SER A 1 128 ? 12.265 -6.646 -6.701 1.00 81.50 128 SER A O 1
ATOM 1016 N N . MET A 1 129 ? 14.164 -7.257 -5.657 1.00 72.44 129 MET A N 1
ATOM 1017 C CA . MET A 1 129 ? 14.855 -5.989 -5.886 1.00 72.44 129 MET A CA 1
ATOM 1018 C C . MET A 1 129 ? 15.366 -5.979 -7.336 1.00 72.44 129 MET A C 1
ATOM 1020 O O . MET A 1 129 ? 16.050 -6.917 -7.747 1.00 72.44 129 MET A O 1
ATOM 1024 N N . SER A 1 130 ? 14.925 -4.983 -8.111 1.00 59.66 130 SER A N 1
ATOM 1025 C CA . SER A 1 130 ? 15.227 -4.799 -9.541 1.00 59.66 130 SER A CA 1
ATOM 1026 C C . SER A 1 130 ? 16.708 -4.581 -9.816 1.00 59.66 130 SER A C 1
ATOM 1028 O O . SER A 1 130 ? 17.292 -3.769 -9.061 1.00 59.66 130 SER A O 1
#

Secondary structure (DSSP, 8-state):
--TTSS-----SPPPSSSPPPSSS---GGG--S--GGGTT--SHHHHHHTTS-HHHHHHHHHHHHHHHHHHGGG-SSGGGGPPP-HHHHHHHHHHHHHHHHTTGGGS-HHHHT-TTTTS-THHHHHS---

InterPro domains:
  IPR029526 PiggyBac transposable element-derived protein [PF13843] (43-128)

Sequence (130 aa):
MGRDGSTRWNKDRPRQNVRTPNHNKVSERYKLGVRPKAKHARTPLEALGLFLSNDFLEKIVDYTNICIEKIRPNFARERDALCTSKLEIKAILGLLYLAGVAKSSHVNICDLWATDGMGLDIFPAVMSMS

Foldseek 3Di:
DDPVVPDDDDPDDPDPPDDDDPPPPPDPVPPPDDDPVQPPQPDPVSNVCVVVPPVNLVVVQVVVLVVLVVCCVVDPDNVVRDRDDSVLSVLVVVVVVVCVVVVCPVPDPVQCVDPPPSHDPSVCVSPNDD